Protein AF-A0A6M5FAL2-F1 (afdb_monomer_lite)

pLDDT: mean 92.05, std 5.27, range [64.88, 97.19]

Foldseek 3Di:
DDPVVVPDDDDPPDDDDPDPDQDVVVVHFAADDPVQDDPVVVVVVVVVCVVVVQPDWDWDWDADSNRPPIDTDDIGSDDDQVRQQDTPHDDHDPVVVVSVVSVVVVVVVVVD

Radius of gyration: 18.87 Å; chains: 1; bounding box: 49×35×53 Å

Structure (mmCIF, N/CA/C/O backbone):
data_AF-A0A6M5FAL2-F1
#
_entry.id   AF-A0A6M5FAL2-F1
#
loop_
_atom_site.group_PDB
_atom_site.id
_atom_site.type_symbol
_atom_site.label_atom_id
_atom_site.label_alt_id
_atom_site.label_comp_id
_atom_site.label_asym_id
_atom_site.label_entity_id
_atom_site.label_seq_id
_atom_site.pdbx_PDB_ins_code
_atom_site.Cartn_x
_atom_site.Cartn_y
_atom_site.Cartn_z
_atom_site.occupancy
_atom_site.B_iso_or_equiv
_atom_site.auth_seq_id
_atom_site.auth_comp_id
_atom_site.auth_asym_id
_atom_site.auth_atom_id
_atom_site.pdbx_PDB_model_num
ATOM 1 N N . MET A 1 1 ? -23.929 10.398 11.999 1.00 64.88 1 MET A N 1
ATOM 2 C CA . MET A 1 1 ? -23.669 11.023 13.308 1.00 64.88 1 MET A CA 1
ATOM 3 C C . MET A 1 1 ? -24.660 12.152 13.493 1.00 64.88 1 MET A C 1
ATOM 5 O O . MET A 1 1 ? -24.885 12.906 12.551 1.00 64.88 1 MET A O 1
ATOM 9 N N . SER A 1 2 ? -25.294 12.219 14.653 1.00 76.69 2 SER A N 1
ATOM 10 C CA . SER A 1 2 ? -26.122 13.350 15.063 1.00 76.69 2 SER A CA 1
ATOM 11 C C . SER A 1 2 ? -25.255 14.565 15.415 1.00 76.69 2 SER A C 1
ATOM 13 O O . SER A 1 2 ? -24.062 14.436 15.689 1.00 76.69 2 SER A O 1
ATOM 15 N N . ASP A 1 3 ? -25.858 15.753 15.447 1.00 76.81 3 ASP A N 1
ATOM 16 C CA . ASP A 1 3 ? -25.157 16.993 15.813 1.00 76.81 3 ASP A CA 1
ATOM 17 C C . ASP A 1 3 ? -24.657 16.970 17.275 1.00 76.81 3 ASP A C 1
ATOM 19 O O . ASP A 1 3 ? -23.643 17.573 17.615 1.00 76.81 3 ASP A O 1
ATOM 23 N N . VAL A 1 4 ? -25.330 16.201 18.141 1.00 75.81 4 VAL A N 1
ATOM 24 C CA . VAL A 1 4 ? -24.911 15.955 19.531 1.00 75.81 4 VAL A CA 1
ATOM 25 C C . VAL A 1 4 ? -23.637 15.106 19.580 1.00 75.81 4 VAL A C 1
ATOM 27 O O . VAL A 1 4 ? -22.737 15.399 20.363 1.00 75.81 4 VAL A O 1
ATOM 30 N N . GLU A 1 5 ? -23.520 14.092 18.719 1.00 81.50 5 GLU A N 1
ATOM 31 C CA . GLU A 1 5 ? -22.320 13.245 18.633 1.00 81.50 5 GLU A CA 1
ATOM 32 C C . GLU A 1 5 ? -21.111 14.008 18.076 1.00 81.50 5 GLU A C 1
ATOM 34 O O . GLU A 1 5 ? -19.996 13.785 18.535 1.00 81.50 5 GLU A O 1
ATOM 39 N N . LEU A 1 6 ? -21.316 14.933 17.131 1.00 84.38 6 LEU A N 1
ATOM 40 C CA . LEU A 1 6 ? -20.237 15.756 16.562 1.00 84.38 6 LEU A CA 1
ATOM 41 C C . LEU A 1 6 ? -19.668 16.779 17.554 1.00 84.38 6 LEU A C 1
ATOM 43 O O . LEU A 1 6 ? -18.508 17.168 17.438 1.00 84.38 6 LEU A O 1
ATOM 47 N N . ARG A 1 7 ? -20.480 17.223 18.518 1.00 89.38 7 ARG A N 1
ATOM 48 C CA . ARG A 1 7 ? -20.076 18.180 19.564 1.00 89.38 7 ARG A CA 1
ATOM 49 C C . ARG A 1 7 ? -19.588 17.501 20.842 1.00 89.38 7 ARG A C 1
ATOM 51 O O . ARG A 1 7 ? -19.161 18.186 21.769 1.00 89.38 7 ARG A O 1
ATOM 58 N N . CYS A 1 8 ? -19.676 16.175 20.910 1.00 90.06 8 CYS A N 1
ATOM 59 C CA . CYS A 1 8 ? -19.165 15.404 22.028 1.00 90.06 8 CYS A CA 1
ATOM 60 C C . CYS A 1 8 ? -17.637 15.516 22.079 1.00 90.06 8 CYS A C 1
ATOM 62 O O . CYS A 1 8 ? -16.963 15.344 21.065 1.00 90.06 8 CYS A O 1
ATOM 64 N N . ILE A 1 9 ? -17.094 15.781 23.267 1.00 92.31 9 ILE A N 1
ATOM 65 C CA . ILE A 1 9 ? -15.654 15.718 23.517 1.00 92.31 9 ILE A CA 1
ATOM 66 C C . ILE A 1 9 ? -15.342 14.281 23.951 1.00 92.31 9 ILE A C 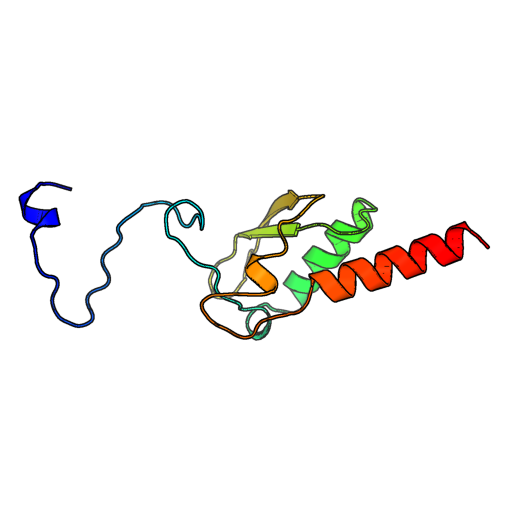1
ATOM 68 O O . ILE A 1 9 ? -15.802 13.873 25.022 1.00 92.31 9 ILE A O 1
ATOM 72 N N . PRO A 1 10 ? -14.592 13.495 23.157 1.00 91.75 10 PRO A N 1
ATOM 73 C CA . PRO A 1 10 ? -14.229 12.138 23.542 1.00 91.75 10 PRO A CA 1
ATOM 74 C C . PRO A 1 10 ? -13.350 12.150 24.794 1.00 91.75 10 PRO A C 1
ATOM 76 O O . PRO A 1 10 ? -12.537 13.056 24.985 1.00 91.75 10 PRO A O 1
ATOM 79 N N . SER A 1 11 ? -13.483 11.128 25.638 1.00 95.31 11 SER A N 1
ATOM 80 C CA . SER A 1 11 ? -12.549 10.929 26.748 1.00 95.31 11 SER A CA 1
ATOM 81 C C . SER A 1 11 ? -11.132 10.708 26.222 1.00 95.31 11 SER A C 1
ATOM 83 O O . SER A 1 11 ? -10.950 10.201 25.111 1.00 95.31 11 SER A O 1
ATOM 85 N N . ASP A 1 12 ? -10.132 11.050 27.031 1.00 95.56 12 ASP A N 1
ATOM 86 C CA . ASP A 1 12 ? -8.732 10.869 26.651 1.00 95.56 12 ASP A CA 1
ATOM 87 C C . ASP A 1 12 ? -8.439 9.419 26.218 1.00 95.56 12 ASP A C 1
ATOM 89 O O . ASP A 1 12 ? -8.977 8.459 26.776 1.00 95.56 12 ASP A O 1
ATOM 93 N N . GLY A 1 13 ? -7.644 9.268 25.159 1.00 93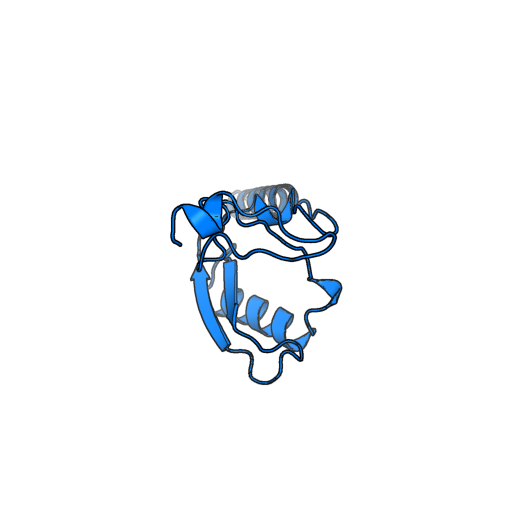.44 13 GLY A N 1
ATOM 94 C CA . GLY A 1 13 ? -7.337 7.977 24.532 1.00 93.44 13 GLY A CA 1
ATOM 95 C C . GLY A 1 13 ? -8.455 7.343 23.686 1.00 93.44 13 GLY A C 1
ATOM 96 O O . GLY A 1 13 ? -8.222 6.304 23.060 1.00 93.44 13 GLY A O 1
ATOM 97 N N . THR A 1 14 ? -9.650 7.939 23.608 1.00 93.44 14 THR A N 1
ATOM 98 C CA . THR A 1 14 ? -10.754 7.388 22.802 1.00 93.44 14 THR A CA 1
ATOM 99 C C . THR A 1 14 ? -10.459 7.509 21.308 1.00 93.44 14 THR A C 1
ATOM 101 O O . THR A 1 14 ? -10.241 8.603 20.788 1.00 93.44 14 THR A O 1
ATOM 104 N N . ARG A 1 15 ? -10.521 6.389 20.578 1.00 90.12 15 ARG A N 1
ATOM 105 C CA . ARG A 1 15 ? -10.488 6.398 19.108 1.00 90.12 15 ARG A CA 1
ATOM 106 C C . ARG A 1 15 ? -11.891 6.633 18.558 1.00 90.12 15 ARG A C 1
ATOM 108 O O . ARG A 1 15 ? -1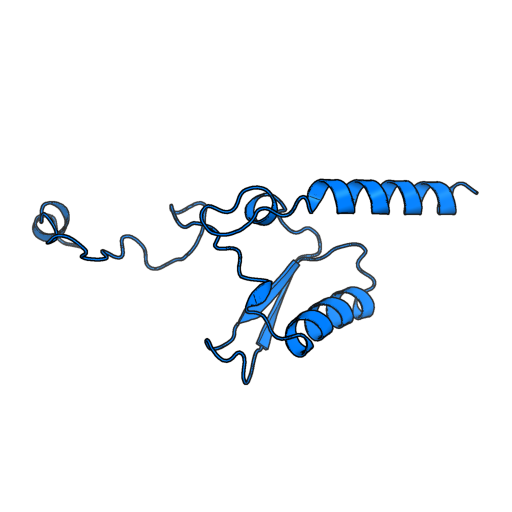2.783 5.822 18.787 1.00 90.12 15 ARG A O 1
ATOM 115 N N . VAL A 1 16 ? -12.063 7.708 17.794 1.00 89.50 16 VAL A N 1
ATOM 116 C CA . VAL A 1 16 ? -13.316 8.022 17.094 1.00 89.50 16 VAL A CA 1
ATOM 117 C C . VAL A 1 16 ? -13.134 7.753 15.608 1.00 89.50 16 VAL A C 1
ATOM 119 O O . VAL A 1 16 ? -12.277 8.352 14.959 1.00 89.50 16 VAL A O 1
ATOM 122 N N . GLN A 1 17 ? -13.936 6.845 15.057 1.00 88.19 17 GLN A N 1
ATOM 123 C CA . GLN A 1 17 ? -13.938 6.588 13.624 1.00 88.19 17 GLN A CA 1
ATOM 124 C C . GLN A 1 17 ? -14.752 7.668 12.903 1.00 88.19 17 GLN A C 1
ATOM 126 O O . GLN A 1 17 ? -15.971 7.726 13.031 1.00 88.19 17 GLN A O 1
ATOM 131 N N . VAL A 1 18 ? -14.065 8.521 12.141 1.00 86.94 18 VAL A N 1
ATOM 132 C CA . VAL A 1 18 ? -14.679 9.647 11.410 1.00 86.94 18 VAL A CA 1
ATOM 133 C C . VAL A 1 18 ? -15.241 9.209 10.051 1.00 86.94 18 VAL A C 1
ATOM 135 O O . VAL A 1 18 ? -16.206 9.780 9.553 1.00 86.94 18 VAL A O 1
ATOM 138 N N . THR A 1 19 ? -14.658 8.170 9.451 1.00 87.00 19 THR A N 1
ATOM 139 C CA . THR A 1 19 ? -15.050 7.627 8.146 1.00 87.00 19 THR A CA 1
ATOM 140 C C . THR A 1 19 ? -15.021 6.099 8.156 1.00 87.00 19 THR A C 1
ATOM 142 O O . THR A 1 19 ? -14.208 5.483 8.847 1.00 87.00 19 THR A O 1
ATOM 145 N N . GLY A 1 20 ? -15.910 5.477 7.376 1.00 87.94 20 GLY A N 1
ATOM 146 C CA . GLY A 1 20 ? -15.940 4.026 7.164 1.00 87.94 20 GLY A CA 1
ATOM 147 C C . GLY A 1 20 ? -14.911 3.520 6.147 1.00 87.94 20 GLY A C 1
ATOM 148 O O . GLY A 1 20 ? -14.763 2.311 5.999 1.00 87.94 20 GLY A O 1
ATOM 149 N N . VAL A 1 21 ? -14.207 4.418 5.448 1.00 89.12 21 VAL A N 1
ATOM 150 C CA . VAL A 1 21 ? -13.200 4.065 4.434 1.00 89.12 21 VAL A CA 1
ATOM 151 C C . VAL A 1 21 ? -11.802 4.490 4.867 1.00 89.12 21 VAL A C 1
ATOM 153 O O . VAL A 1 21 ? -11.608 5.584 5.391 1.00 89.12 21 VAL A O 1
ATOM 156 N N . ALA A 1 22 ? -10.809 3.644 4.601 1.00 89.56 22 ALA A N 1
ATOM 157 C CA . ALA A 1 22 ? -9.409 3.877 4.961 1.00 89.56 22 ALA A CA 1
ATOM 158 C C . ALA A 1 22 ? -8.602 4.545 3.828 1.00 89.56 22 ALA A C 1
ATOM 160 O O . ALA A 1 22 ? -7.435 4.232 3.612 1.00 89.56 22 ALA A O 1
ATOM 161 N N . ASN A 1 23 ? -9.222 5.462 3.082 1.00 89.44 23 ASN A N 1
ATOM 162 C CA . ASN A 1 23 ? -8.575 6.138 1.957 1.00 89.44 23 ASN A CA 1
ATOM 163 C C . ASN A 1 23 ? -7.775 7.354 2.432 1.00 89.44 23 ASN A C 1
ATOM 165 O O . ASN A 1 23 ? -8.296 8.183 3.181 1.00 89.44 23 ASN A O 1
ATOM 169 N N . ILE A 1 24 ? -6.553 7.526 1.918 1.00 88.50 24 ILE A N 1
ATOM 170 C CA . ILE A 1 24 ? -5.706 8.696 2.222 1.00 88.50 24 ILE A CA 1
ATOM 171 C C . ILE A 1 24 ? -6.406 10.007 1.831 1.00 88.50 2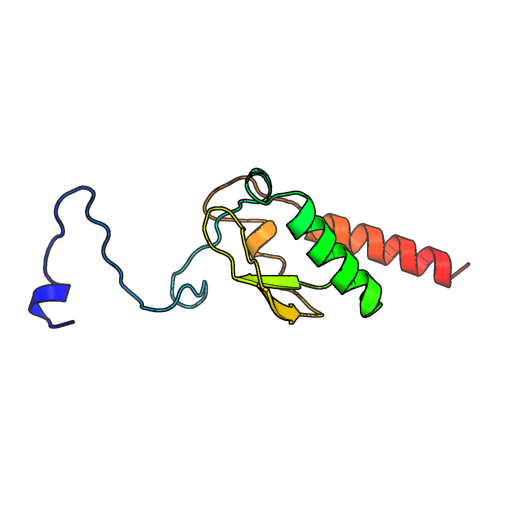4 ILE A C 1
ATOM 173 O O . ILE A 1 24 ? -6.431 10.960 2.603 1.00 88.50 24 ILE A O 1
ATOM 177 N N . SER A 1 25 ? -7.068 10.040 0.671 1.00 88.56 25 SER A N 1
ATOM 178 C CA . SER A 1 25 ? -7.824 11.211 0.198 1.00 88.56 25 SER A CA 1
ATOM 179 C C . SER A 1 25 ? -9.018 11.586 1.084 1.00 88.56 25 SER A C 1
ATOM 181 O O . SER A 1 25 ? -9.516 12.705 0.996 1.00 88.56 25 SER A O 1
ATOM 183 N N . SER A 1 26 ? -9.479 10.671 1.940 1.00 91.19 26 SER A N 1
ATOM 184 C CA . SER A 1 26 ? -10.569 10.889 2.898 1.00 91.19 26 SER A CA 1
ATOM 185 C C . SER A 1 26 ? -10.064 11.126 4.326 1.00 91.19 26 SER A C 1
ATOM 187 O O . SER A 1 26 ? -10.843 11.015 5.271 1.00 91.19 26 SER A O 1
ATOM 189 N N . GLY A 1 27 ? -8.772 11.429 4.496 1.00 89.81 27 GLY A N 1
ATOM 190 C CA . GLY A 1 27 ? -8.147 11.672 5.800 1.00 89.81 27 GLY A CA 1
ATOM 191 C C . GLY A 1 27 ? -7.573 10.424 6.478 1.00 89.81 27 GLY A C 1
ATOM 192 O O . GLY A 1 27 ? -7.161 10.496 7.633 1.00 89.81 27 GLY A O 1
ATOM 193 N N . GLY A 1 28 ? -7.539 9.281 5.785 1.00 91.12 28 GLY A N 1
ATOM 194 C CA . GLY A 1 28 ? -6.761 8.119 6.210 1.00 91.12 28 GLY A CA 1
ATOM 195 C C . GLY A 1 28 ? -5.253 8.352 6.068 1.00 91.12 28 GLY A C 1
ATOM 196 O O . GLY A 1 28 ? -4.806 9.361 5.524 1.00 91.12 28 GLY A O 1
ATOM 197 N N . TYR A 1 29 ? -4.449 7.396 6.527 1.00 90.69 29 TYR A N 1
ATOM 198 C CA . TYR A 1 29 ? -2.993 7.474 6.434 1.00 90.69 29 TYR A CA 1
ATOM 199 C C . TYR A 1 29 ? -2.364 6.110 6.163 1.00 90.69 29 TYR A C 1
ATOM 201 O O . TYR A 1 29 ? -2.939 5.069 6.479 1.00 90.69 29 TYR A O 1
ATOM 209 N N . ALA A 1 30 ? -1.166 6.129 5.581 1.00 92.69 30 ALA A N 1
ATOM 210 C CA . ALA A 1 30 ? -0.375 4.932 5.346 1.00 92.69 30 ALA A CA 1
ATOM 211 C C . ALA A 1 30 ? 0.414 4.541 6.601 1.00 92.69 30 ALA A C 1
ATOM 213 O O . ALA A 1 30 ? 1.023 5.389 7.259 1.00 92.69 30 ALA A O 1
ATOM 214 N N . LEU A 1 31 ? 0.420 3.242 6.894 1.00 93.38 31 LEU A N 1
ATOM 215 C CA .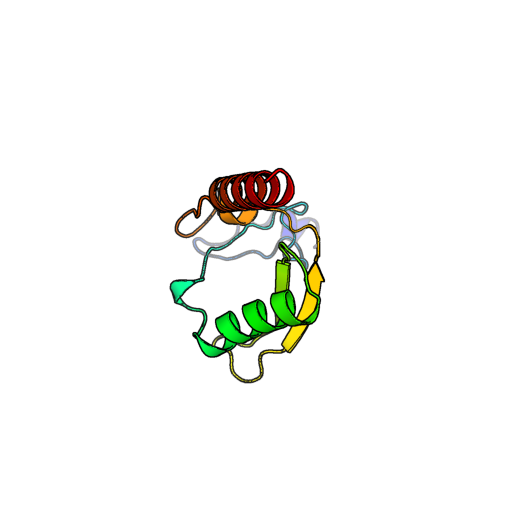 LEU A 1 31 ? 1.270 2.629 7.904 1.00 93.38 31 LEU A CA 1
ATOM 216 C C . LEU A 1 31 ? 2.196 1.633 7.211 1.00 93.38 31 LEU A C 1
ATOM 218 O O . LEU A 1 31 ? 1.740 0.685 6.570 1.00 93.38 31 LEU A O 1
ATOM 222 N N . GLU A 1 32 ? 3.497 1.844 7.353 1.00 93.94 32 GLU A N 1
ATOM 223 C CA . GLU A 1 32 ? 4.500 0.923 6.840 1.00 93.94 32 GLU A CA 1
ATOM 224 C C . GLU A 1 32 ? 4.588 -0.311 7.757 1.00 93.94 32 GLU A C 1
ATOM 226 O O . GLU A 1 32 ? 4.607 -0.209 8.987 1.00 93.94 32 GLU A O 1
ATOM 231 N N . CYS A 1 33 ? 4.538 -1.502 7.155 1.00 93.25 33 CYS A N 1
ATOM 232 C CA . CYS A 1 33 ? 4.466 -2.773 7.880 1.00 93.25 33 CYS A CA 1
ATOM 233 C C . CYS A 1 33 ? 5.246 -3.915 7.215 1.00 93.25 33 CYS A C 1
ATOM 235 O O . CYS A 1 33 ? 4.999 -5.084 7.521 1.00 93.25 33 CYS A O 1
ATOM 237 N N . LEU A 1 34 ? 6.196 -3.625 6.325 1.00 92.12 34 LEU A N 1
ATOM 238 C CA . LEU A 1 34 ? 6.933 -4.622 5.547 1.00 92.12 34 LEU A CA 1
ATOM 239 C C . LEU A 1 34 ? 7.644 -5.644 6.442 1.00 92.12 34 LEU A C 1
ATOM 241 O O . LEU A 1 34 ? 7.743 -6.816 6.082 1.00 92.12 34 LEU A O 1
ATOM 245 N N . ASN A 1 35 ? 8.115 -5.232 7.619 1.00 93.00 35 ASN A N 1
ATOM 246 C CA . ASN A 1 35 ? 8.730 -6.121 8.609 1.00 93.00 35 ASN A CA 1
ATOM 247 C C . ASN A 1 35 ? 7.748 -7.127 9.241 1.00 93.00 35 ASN A C 1
ATOM 249 O O . ASN A 1 35 ? 8.186 -8.182 9.693 1.00 93.00 35 ASN A O 1
ATOM 253 N N . LYS A 1 36 ? 6.444 -6.834 9.247 1.00 93.50 36 LYS A N 1
ATOM 254 C CA . LYS A 1 36 ? 5.389 -7.725 9.756 1.00 93.50 36 LYS A CA 1
ATOM 255 C C . LYS A 1 36 ? 4.886 -8.703 8.698 1.00 93.50 36 LYS A C 1
ATOM 257 O O . LYS A 1 36 ? 4.355 -9.749 9.053 1.00 93.50 36 LYS A O 1
ATOM 262 N N . VAL A 1 37 ? 5.045 -8.373 7.416 1.00 95.44 37 VAL A N 1
ATOM 263 C CA . VAL A 1 37 ? 4.576 -9.212 6.308 1.00 95.44 37 VAL A CA 1
ATOM 264 C C . VAL A 1 37 ? 5.483 -10.450 6.157 1.00 95.44 37 VAL A C 1
ATOM 266 O O . VAL A 1 37 ? 6.692 -10.284 5.933 1.00 95.44 37 VAL A O 1
ATOM 269 N N . PRO A 1 38 ? 4.940 -11.684 6.221 1.00 96.81 38 PRO A N 1
ATOM 270 C CA . PRO A 1 38 ? 5.707 -12.911 6.013 1.00 96.81 38 PRO A CA 1
ATOM 271 C C . PRO A 1 38 ? 6.325 -12.999 4.615 1.00 96.81 38 PRO A C 1
ATOM 273 O O . PRO A 1 38 ? 5.821 -12.426 3.642 1.00 96.81 38 PRO A O 1
ATOM 276 N N . ASN A 1 39 ? 7.421 -13.748 4.495 1.00 96.94 39 ASN A N 1
ATOM 277 C CA . ASN A 1 39 ? 8.155 -13.870 3.235 1.00 96.94 39 ASN A CA 1
ATOM 278 C C . ASN A 1 39 ? 7.318 -14.524 2.133 1.00 96.94 39 ASN A C 1
ATOM 280 O O . ASN A 1 39 ? 7.448 -14.151 0.970 1.00 96.94 39 ASN A O 1
ATOM 284 N N . GLU A 1 40 ? 6.420 -15.435 2.487 1.00 96.00 40 GLU A N 1
ATOM 285 C CA . GLU A 1 40 ? 5.535 -16.133 1.556 1.00 96.00 40 GLU A CA 1
ATOM 286 C C . GLU A 1 40 ? 4.590 -15.153 0.843 1.00 96.00 40 GLU A C 1
ATOM 288 O O . GLU A 1 40 ? 4.371 -15.260 -0.366 1.00 96.00 40 GLU A O 1
ATOM 293 N N . VAL A 1 41 ? 4.079 -14.153 1.572 1.00 96.75 41 VAL A N 1
ATOM 294 C CA . VAL A 1 41 ? 3.202 -13.103 1.028 1.00 96.75 41 VAL A CA 1
ATOM 295 C C . VAL A 1 41 ? 3.998 -12.149 0.134 1.00 96.75 41 VAL A C 1
ATOM 297 O O . VAL A 1 41 ? 3.555 -11.818 -0.965 1.00 96.75 41 VAL A O 1
ATOM 300 N N . LYS A 1 42 ? 5.217 -11.771 0.543 1.00 96.44 42 LYS A N 1
ATOM 301 C CA . LYS A 1 42 ? 6.128 -10.963 -0.292 1.00 96.44 42 LYS A CA 1
ATOM 302 C C . LYS A 1 42 ? 6.472 -11.677 -1.602 1.00 96.44 42 LYS A C 1
ATOM 304 O O . LYS A 1 42 ? 6.402 -11.080 -2.671 1.00 96.44 42 LYS A O 1
ATOM 309 N N . GLN A 1 43 ? 6.795 -12.967 -1.532 1.00 96.56 43 GLN A N 1
ATOM 310 C CA . GLN A 1 43 ? 7.086 -13.793 -2.705 1.00 96.56 43 GLN A CA 1
ATOM 311 C C . GLN A 1 43 ? 5.861 -13.985 -3.600 1.00 96.56 43 GLN A C 1
ATOM 313 O O . GLN A 1 43 ? 6.001 -14.065 -4.817 1.00 96.56 43 GLN A O 1
ATOM 318 N N . MET A 1 44 ? 4.653 -14.056 -3.032 1.00 95.50 44 MET A N 1
ATOM 319 C CA . MET A 1 44 ? 3.425 -14.028 -3.827 1.00 95.50 44 MET A CA 1
ATOM 320 C C . MET A 1 44 ? 3.332 -12.735 -4.646 1.00 95.50 44 MET A C 1
ATOM 322 O O . MET A 1 44 ? 3.105 -12.827 -5.848 1.00 95.50 44 MET A O 1
ATOM 326 N N . ALA A 1 45 ? 3.570 -11.568 -4.039 1.00 96.06 45 ALA A N 1
ATOM 327 C CA . ALA A 1 45 ? 3.552 -10.294 -4.760 1.00 96.06 45 ALA A CA 1
ATOM 328 C C . ALA A 1 45 ? 4.593 -10.251 -5.894 1.00 96.06 45 ALA A C 1
ATOM 330 O O . ALA A 1 45 ? 4.245 -9.901 -7.018 1.00 96.06 45 ALA A O 1
ATOM 331 N N . VAL A 1 46 ? 5.828 -10.702 -5.639 1.00 96.00 46 VAL A N 1
ATOM 332 C CA . VAL A 1 46 ? 6.881 -10.794 -6.673 1.00 96.00 46 VAL A CA 1
ATOM 333 C C . VAL A 1 46 ? 6.460 -11.708 -7.828 1.00 96.00 46 VAL A C 1
ATOM 335 O O . VAL A 1 46 ? 6.540 -11.304 -8.985 1.00 96.00 46 VAL A O 1
ATOM 338 N N . ARG A 1 47 ? 5.944 -12.908 -7.528 1.00 96.56 47 ARG A N 1
ATOM 339 C CA . ARG A 1 47 ? 5.487 -13.857 -8.559 1.00 96.56 47 ARG A CA 1
ATOM 340 C C . ARG A 1 47 ? 4.351 -13.297 -9.405 1.00 96.56 47 ARG A C 1
ATOM 342 O O . ARG A 1 47 ? 4.292 -13.579 -10.594 1.00 96.56 47 ARG A O 1
ATOM 349 N N . VAL A 1 48 ? 3.452 -12.515 -8.807 1.00 96.31 48 VAL A N 1
ATOM 350 C CA . VAL A 1 48 ? 2.381 -11.834 -9.543 1.00 96.31 48 VAL A CA 1
ATOM 351 C C . VAL A 1 48 ? 2.970 -10.817 -10.522 1.00 96.31 48 VAL A C 1
ATOM 353 O O . VAL A 1 48 ? 2.617 -10.848 -11.699 1.00 96.31 48 VAL A O 1
ATOM 356 N N . THR A 1 49 ? 3.903 -9.969 -10.079 1.00 94.94 49 THR A N 1
ATOM 357 C CA . THR A 1 49 ? 4.594 -9.011 -10.961 1.00 94.94 49 THR A CA 1
ATOM 358 C C . THR A 1 49 ? 5.271 -9.713 -12.142 1.00 94.94 49 THR A C 1
ATOM 360 O O . THR A 1 49 ? 5.100 -9.298 -13.289 1.00 94.94 49 THR A O 1
ATOM 363 N N . GLU A 1 50 ? 5.988 -10.807 -11.872 1.00 95.69 50 GLU A N 1
ATOM 364 C CA . GLU A 1 50 ? 6.690 -11.603 -12.886 1.00 95.69 50 GLU A CA 1
ATOM 365 C C . GLU A 1 50 ? 5.729 -12.294 -13.858 1.00 95.69 50 GLU A C 1
ATOM 367 O O . GLU A 1 50 ? 5.941 -12.240 -15.069 1.00 95.69 50 GLU A O 1
ATOM 372 N N . TYR A 1 51 ? 4.655 -12.906 -13.350 1.00 96.69 51 TYR A N 1
ATOM 373 C CA . TYR A 1 51 ? 3.674 -13.634 -14.157 1.00 96.69 51 TYR A CA 1
ATOM 374 C C . TYR A 1 51 ? 3.015 -12.743 -15.216 1.00 96.69 51 TYR A C 1
ATOM 376 O O . TYR A 1 51 ? 2.832 -13.168 -16.355 1.00 96.69 51 TYR A O 1
ATOM 384 N N . PHE A 1 52 ? 2.692 -11.497 -14.860 1.00 95.62 52 PHE A N 1
ATOM 385 C CA . PHE A 1 52 ? 2.117 -10.525 -15.794 1.00 95.62 52 PHE A CA 1
ATOM 386 C C . PHE A 1 52 ? 3.167 -9.763 -16.615 1.00 95.62 52 PHE A C 1
ATOM 388 O O . PHE A 1 52 ? 2.801 -8.918 -17.430 1.00 95.62 52 PHE A O 1
ATOM 395 N N . GLY A 1 53 ? 4.462 -10.038 -16.420 1.00 94.62 53 GLY A N 1
ATOM 396 C CA . GLY A 1 53 ? 5.543 -9.356 -17.133 1.00 94.62 53 GLY A CA 1
ATOM 397 C C . GLY A 1 53 ? 5.590 -7.848 -16.873 1.00 94.62 53 GLY A C 1
ATOM 398 O O . GLY A 1 53 ? 6.032 -7.088 -17.736 1.00 94.62 53 GLY A O 1
ATOM 399 N N . LEU A 1 54 ? 5.106 -7.395 -15.713 1.00 93.75 54 LEU A N 1
ATOM 400 C CA . LEU A 1 54 ? 5.064 -5.977 -15.370 1.00 93.75 54 LEU A CA 1
ATOM 401 C C . LEU A 1 54 ? 6.424 -5.528 -14.836 1.00 93.75 54 LEU A C 1
ATOM 403 O O . LEU A 1 54 ? 7.039 -6.193 -14.008 1.00 93.75 54 LEU A O 1
ATOM 407 N N . PHE A 1 55 ? 6.893 -4.364 -15.285 1.00 91.12 55 PHE A N 1
ATOM 408 C CA . PHE A 1 55 ? 8.152 -3.796 -14.799 1.00 91.12 55 PHE A CA 1
ATOM 409 C C . PHE A 1 55 ? 8.057 -3.344 -13.331 1.00 91.12 55 PHE A C 1
ATOM 411 O O . PHE A 1 55 ? 8.988 -3.533 -12.547 1.00 91.12 55 PHE A O 1
ATOM 418 N N . ILE A 1 56 ? 6.913 -2.766 -12.965 1.00 91.19 56 ILE A N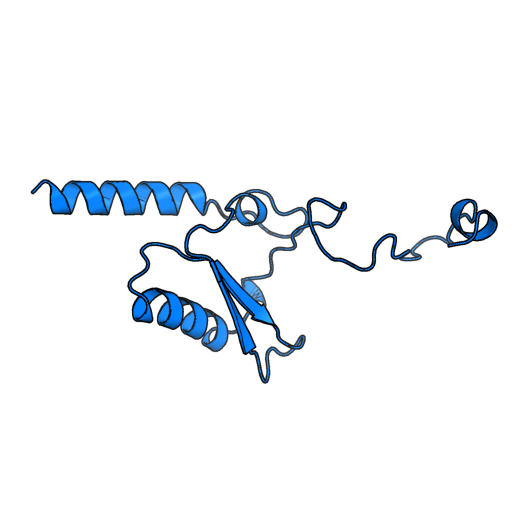 1
ATOM 419 C CA . ILE A 1 56 ? 6.503 -2.442 -11.600 1.00 91.19 56 ILE A CA 1
ATOM 420 C C . ILE A 1 56 ? 4.997 -2.685 -11.490 1.00 91.19 56 ILE A C 1
ATOM 422 O O . ILE A 1 56 ? 4.262 -2.459 -12.450 1.00 91.19 56 ILE A O 1
ATOM 426 N N . CYS A 1 57 ? 4.526 -3.118 -10.325 1.00 95.12 57 CYS A N 1
ATOM 427 C CA . CYS A 1 57 ? 3.109 -3.062 -9.992 1.00 95.12 57 CYS A CA 1
ATOM 428 C C . CYS A 1 57 ? 2.907 -2.960 -8.479 1.00 95.12 57 CYS A C 1
ATOM 430 O O . CYS A 1 57 ? 3.739 -3.426 -7.699 1.00 95.12 57 CYS A O 1
ATOM 432 N N . GLY A 1 58 ? 1.790 -2.366 -8.071 1.00 95.19 58 GLY A N 1
ATOM 433 C CA . GLY A 1 58 ? 1.228 -2.545 -6.738 1.00 95.19 58 GLY A CA 1
ATOM 434 C C . GLY A 1 58 ? 0.415 -3.833 -6.717 1.00 95.19 58 GLY A C 1
ATOM 435 O O . GLY A 1 58 ? -0.305 -4.120 -7.673 1.00 95.19 58 GLY A O 1
ATOM 436 N N . VAL A 1 59 ? 0.566 -4.626 -5.662 1.00 96.56 59 VAL A N 1
ATOM 437 C CA . VAL A 1 59 ? -0.188 -5.866 -5.468 1.00 96.56 59 VAL A CA 1
ATOM 438 C C . VAL A 1 59 ? -0.974 -5.714 -4.179 1.00 96.56 59 VAL A C 1
ATOM 440 O O . VAL A 1 59 ? -0.389 -5.738 -3.094 1.00 96.56 59 VAL A O 1
ATOM 443 N N . ASP A 1 60 ? -2.287 -5.556 -4.305 1.00 95.75 60 ASP A N 1
ATOM 444 C CA . ASP A 1 60 ? -3.153 -5.303 -3.162 1.00 95.75 60 ASP A CA 1
ATOM 445 C C . ASP A 1 60 ? -3.668 -6.624 -2.602 1.00 95.75 60 ASP A C 1
ATOM 447 O O . ASP A 1 60 ? -4.261 -7.452 -3.302 1.00 95.75 60 ASP A O 1
ATOM 451 N N . ILE A 1 61 ? -3.385 -6.843 -1.320 1.00 96.31 61 ILE A N 1
ATOM 452 C CA . ILE A 1 61 ? -3.604 -8.112 -0.633 1.00 96.31 61 ILE A CA 1
ATOM 453 C C . ILE A 1 61 ? -4.468 -7.854 0.593 1.00 96.31 61 ILE A C 1
ATOM 455 O O . ILE A 1 61 ? -4.132 -7.029 1.441 1.00 96.31 61 ILE A O 1
ATOM 459 N N . MET A 1 62 ? -5.556 -8.609 0.715 1.00 96.25 62 MET A N 1
ATOM 460 C CA . MET A 1 62 ? -6.367 -8.651 1.926 1.00 96.25 62 MET A CA 1
ATOM 461 C C . MET A 1 62 ? -5.963 -9.865 2.752 1.00 96.25 62 MET A C 1
ATOM 463 O O . MET A 1 62 ? -5.937 -10.989 2.245 1.00 96.25 62 MET A O 1
ATOM 467 N N . ALA A 1 63 ? -5.653 -9.653 4.026 1.00 95.94 63 ALA A N 1
ATOM 468 C CA . ALA A 1 63 ? -5.263 -10.726 4.924 1.00 95.94 63 ALA A CA 1
ATOM 469 C C . ALA A 1 63 ? -5.690 -10.424 6.370 1.00 95.94 63 ALA A C 1
ATOM 471 O O . ALA A 1 63 ? -5.778 -9.252 6.738 1.00 95.94 63 ALA A O 1
ATOM 472 N N . PRO A 1 64 ? -5.929 -11.457 7.199 1.00 95.94 64 PRO A N 1
ATOM 473 C CA . PRO A 1 64 ? -5.988 -11.294 8.650 1.00 95.94 64 PRO A CA 1
ATOM 474 C C . PRO A 1 64 ? -4.623 -10.880 9.225 1.00 95.94 64 PRO A C 1
ATOM 476 O O . PRO A 1 64 ? -3.599 -11.029 8.559 1.00 95.94 64 PRO A O 1
ATOM 479 N N . ASP A 1 65 ? -4.582 -10.466 10.495 1.00 92.75 65 ASP A N 1
ATOM 480 C CA . ASP A 1 65 ? -3.350 -10.016 11.176 1.00 92.75 65 ASP A CA 1
ATOM 481 C C . ASP A 1 65 ? -2.226 -11.068 11.204 1.00 92.75 65 ASP A C 1
ATOM 483 O O . ASP A 1 65 ? -1.045 -10.730 11.250 1.00 92.75 65 ASP A O 1
ATOM 487 N N . ASN A 1 66 ? -2.578 -12.357 11.162 1.00 94.31 66 ASN A N 1
ATOM 488 C CA . ASN A 1 66 ? -1.621 -13.467 11.098 1.00 94.31 66 ASN A CA 1
ATOM 489 C C . ASN A 1 66 ? -1.231 -13.860 9.659 1.00 94.31 66 ASN A C 1
ATOM 491 O O . ASN A 1 66 ? -0.515 -14.843 9.469 1.00 94.31 66 ASN A O 1
ATOM 495 N N . PHE A 1 67 ? -1.744 -13.142 8.658 1.00 95.81 67 PHE A N 1
ATOM 496 C CA . PHE A 1 67 ? -1.568 -13.368 7.223 1.00 95.81 67 PHE A CA 1
ATOM 497 C C . PHE A 1 67 ? -2.045 -14.731 6.688 1.00 95.81 67 PHE A C 1
ATOM 499 O O . PHE A 1 67 ? -1.892 -15.019 5.497 1.00 95.81 67 PHE A O 1
ATOM 506 N N . GLN A 1 68 ? -2.663 -15.575 7.519 1.00 94.81 68 GLN A N 1
ATOM 507 C CA . GLN A 1 68 ? -3.168 -16.869 7.076 1.00 94.81 68 GLN A CA 1
ATOM 508 C C . GLN A 1 68 ? -4.397 -16.680 6.191 1.00 94.81 68 GLN A C 1
ATOM 510 O O . GLN A 1 68 ? -5.361 -16.014 6.558 1.00 94.81 68 GLN A O 1
ATOM 515 N N . GLY A 1 69 ? -4.361 -17.285 5.005 1.00 94.25 69 GLY A N 1
ATOM 516 C CA . GLY A 1 69 ? -5.436 -17.145 4.029 1.00 94.25 69 GLY A CA 1
ATOM 517 C C . GLY A 1 69 ? -5.425 -15.820 3.265 1.00 94.25 69 GLY A C 1
ATOM 518 O O . GLY A 1 69 ? -6.453 -15.493 2.678 1.00 94.25 69 GLY A O 1
ATOM 519 N N . ALA A 1 70 ? -4.297 -15.096 3.240 1.00 96.31 70 ALA A N 1
ATOM 520 C CA . ALA A 1 70 ? -4.113 -13.897 2.421 1.00 96.31 70 ALA A CA 1
ATOM 521 C C . ALA A 1 70 ? -4.608 -14.096 0.975 1.00 96.31 70 ALA A C 1
ATOM 523 O O . ALA A 1 70 ? -4.347 -15.129 0.346 1.00 96.31 70 ALA A O 1
ATOM 524 N N . LYS A 1 71 ? -5.331 -13.103 0.451 1.00 96.25 71 LYS A N 1
ATOM 525 C CA . LYS A 1 71 ? -5.933 -13.110 -0.886 1.00 96.25 71 LYS A CA 1
ATOM 526 C C . LYS A 1 71 ? -5.462 -11.904 -1.684 1.00 96.25 71 LYS A C 1
ATOM 528 O O . LYS A 1 71 ? -5.516 -10.781 -1.194 1.00 96.25 71 LYS A O 1
ATOM 533 N N . LEU A 1 72 ? -5.045 -12.151 -2.921 1.00 96.25 72 LEU A N 1
ATOM 534 C CA . LEU A 1 72 ? -4.866 -11.108 -3.925 1.00 96.25 72 LEU A CA 1
ATOM 535 C C . LEU A 1 72 ? -6.229 -10.491 -4.262 1.00 96.25 72 LEU A C 1
ATOM 537 O O . LEU A 1 72 ? -7.176 -11.233 -4.525 1.00 96.25 72 LEU A O 1
ATOM 541 N N . ILE A 1 73 ? -6.305 -9.164 -4.269 1.00 97.19 73 ILE A N 1
ATOM 542 C CA . ILE A 1 73 ? -7.520 -8.407 -4.587 1.00 97.19 73 ILE A CA 1
ATOM 543 C C . ILE A 1 73 ? -7.370 -7.689 -5.925 1.00 97.19 73 ILE A C 1
ATOM 545 O O . ILE A 1 73 ? -8.245 -7.802 -6.780 1.00 97.19 73 ILE A O 1
ATOM 549 N N . GLU A 1 74 ? -6.255 -6.986 -6.117 1.00 96.75 74 GLU A N 1
ATOM 550 C CA . GLU A 1 74 ? -6.014 -6.153 -7.293 1.00 96.75 74 GLU A CA 1
ATOM 551 C C . GLU A 1 74 ? -4.523 -6.124 -7.656 1.00 96.75 74 GLU A C 1
ATOM 553 O O . GLU A 1 74 ? -3.642 -6.329 -6.814 1.00 96.75 74 GLU A O 1
ATOM 558 N N . ILE A 1 75 ? -4.247 -5.880 -8.939 1.00 97.19 75 ILE A N 1
ATOM 559 C CA . ILE A 1 75 ? -2.909 -5.618 -9.462 1.00 97.19 75 ILE A CA 1
ATOM 560 C C . ILE A 1 75 ? -2.936 -4.271 -10.174 1.00 97.19 75 ILE A C 1
ATOM 562 O O . ILE A 1 75 ? -3.592 -4.110 -11.203 1.00 97.19 75 ILE A O 1
ATOM 566 N N . ASN A 1 76 ? -2.160 -3.329 -9.656 1.00 95.56 76 ASN A N 1
ATOM 567 C CA . ASN A 1 76 ? -2.060 -1.971 -10.158 1.00 95.56 76 ASN A CA 1
ATOM 568 C C . ASN A 1 76 ? -0.751 -1.797 -10.940 1.00 95.56 76 ASN A C 1
ATOM 570 O O . ASN A 1 76 ? 0.315 -1.649 -10.347 1.00 95.56 76 ASN A O 1
ATOM 574 N N . ALA A 1 77 ? -0.805 -1.796 -12.277 1.00 93.81 77 ALA A N 1
ATOM 575 C CA . ALA A 1 77 ? 0.385 -1.673 -13.138 1.00 93.81 77 ALA A CA 1
ATOM 576 C C . ALA A 1 77 ? 1.098 -0.304 -13.044 1.00 93.81 77 ALA A C 1
ATOM 578 O O . ALA A 1 77 ? 2.228 -0.155 -13.502 1.00 93.81 77 ALA A O 1
ATOM 579 N N . SER A 1 78 ? 0.453 0.699 -12.440 1.00 91.94 78 SER A N 1
ATOM 580 C CA . SER A 1 78 ? 1.039 2.009 -12.146 1.00 91.94 78 SER A CA 1
ATOM 581 C C . SER A 1 78 ? 0.701 2.410 -10.704 1.00 91.94 78 SER A C 1
ATOM 583 O O . SER A 1 78 ? -0.263 3.139 -10.471 1.00 91.94 78 SER A O 1
ATOM 585 N N . PRO A 1 79 ? 1.426 1.874 -9.706 1.00 93.50 79 PRO A N 1
ATOM 586 C CA . PRO A 1 79 ? 1.121 2.145 -8.308 1.00 93.50 79 PRO A CA 1
ATOM 587 C C . PRO A 1 79 ? 1.522 3.566 -7.910 1.00 93.50 79 PRO A C 1
ATOM 589 O O . PRO A 1 79 ? 2.555 4.088 -8.337 1.00 93.50 79 PRO A O 1
ATOM 592 N N . GLY A 1 80 ? 0.743 4.171 -7.014 1.00 91.62 80 GLY A N 1
ATOM 593 C CA . GLY A 1 80 ? 1.158 5.391 -6.329 1.00 91.62 80 GLY A CA 1
ATOM 594 C C . GLY A 1 80 ? 2.345 5.108 -5.408 1.00 91.62 80 GLY A C 1
ATOM 595 O O . GLY A 1 80 ? 2.299 4.175 -4.615 1.00 91.62 80 GLY A O 1
ATOM 596 N N . LEU A 1 81 ? 3.407 5.915 -5.490 1.00 92.25 81 LEU A N 1
ATOM 597 C CA . LEU A 1 81 ? 4.635 5.671 -4.719 1.00 92.25 81 LEU A CA 1
ATOM 598 C C . LEU A 1 81 ? 4.738 6.489 -3.422 1.00 92.25 81 LEU A C 1
ATOM 600 O O . LEU A 1 81 ? 5.541 6.161 -2.549 1.00 92.25 81 LEU A O 1
ATOM 604 N N . MET A 1 82 ? 3.920 7.537 -3.289 1.00 91.06 82 MET A N 1
ATOM 605 C CA . MET A 1 82 ? 3.932 8.436 -2.130 1.00 91.06 82 MET A CA 1
ATOM 606 C C . MET A 1 82 ? 3.737 7.709 -0.788 1.00 91.06 82 MET A C 1
ATOM 608 O O . MET A 1 82 ? 4.511 7.986 0.126 1.00 91.06 82 MET A O 1
ATOM 612 N N . PRO A 1 83 ? 2.811 6.732 -0.656 1.00 91.19 83 PRO A N 1
ATOM 613 C CA . PRO A 1 83 ? 2.604 6.029 0.613 1.00 91.19 83 PRO A CA 1
ATOM 614 C C . PRO A 1 83 ? 3.840 5.289 1.142 1.00 91.19 83 PRO A C 1
ATOM 616 O O . PRO A 1 83 ? 3.924 5.039 2.339 1.00 91.19 83 PRO A O 1
ATOM 619 N N . TYR A 1 84 ? 4.785 4.924 0.268 1.00 90.88 84 TYR A N 1
ATOM 620 C CA . TYR A 1 84 ? 6.027 4.258 0.666 1.00 90.88 84 TYR A CA 1
ATOM 621 C C . TYR A 1 84 ? 7.137 5.254 1.014 1.00 90.88 84 TYR A C 1
ATOM 623 O O . TYR A 1 84 ? 7.952 4.976 1.890 1.00 90.88 84 TYR A O 1
ATOM 631 N N . TYR A 1 85 ? 7.183 6.394 0.316 1.00 92.38 85 TYR A N 1
ATOM 632 C CA . TYR A 1 85 ? 8.211 7.418 0.507 1.00 92.38 85 TYR A CA 1
ATOM 633 C C . TYR A 1 85 ? 8.002 8.228 1.790 1.00 92.38 85 TYR A C 1
ATOM 635 O O . TYR A 1 85 ? 8.982 8.585 2.436 1.00 92.38 85 TYR A O 1
ATOM 643 N N . ASP A 1 86 ? 6.745 8.492 2.156 1.00 91.81 86 ASP A N 1
ATOM 644 C CA . ASP A 1 86 ? 6.384 9.311 3.319 1.00 91.81 86 ASP A CA 1
ATOM 645 C C . ASP A 1 86 ? 5.156 8.735 4.059 1.00 91.81 86 ASP A C 1
ATOM 647 O O . ASP A 1 86 ? 4.050 9.280 3.986 1.00 91.81 86 ASP A O 1
ATOM 651 N N . PRO A 1 87 ? 5.294 7.568 4.718 1.00 93.56 87 PRO A N 1
ATOM 652 C CA . PRO A 1 87 ? 4.229 7.015 5.543 1.00 93.56 87 PRO A CA 1
ATOM 653 C C . PRO A 1 87 ? 4.074 7.827 6.836 1.00 93.56 87 PRO A C 1
ATOM 655 O O . PRO A 1 87 ? 5.060 8.242 7.441 1.00 93.56 87 PRO A O 1
ATOM 658 N N . LEU A 1 88 ? 2.840 7.974 7.335 1.00 93.44 88 LEU A N 1
ATOM 659 C CA . LEU A 1 88 ? 2.609 8.667 8.612 1.00 93.44 88 LEU A CA 1
ATOM 660 C C . LEU A 1 88 ? 3.211 7.891 9.794 1.00 93.44 88 LEU A C 1
ATOM 662 O O . LEU A 1 88 ? 3.620 8.479 10.793 1.00 93.44 88 LEU A O 1
ATOM 666 N N . VAL A 1 89 ? 3.232 6.559 9.698 1.00 93.62 89 VAL A N 1
ATOM 667 C CA . VAL A 1 89 ? 3.756 5.666 10.735 1.00 93.62 89 VAL A CA 1
ATOM 668 C C . VAL A 1 89 ? 4.656 4.611 10.103 1.00 93.62 89 VAL A C 1
ATOM 670 O O . VAL A 1 89 ? 4.252 3.943 9.154 1.00 93.62 89 VAL A O 1
ATOM 673 N N . GLY A 1 90 ? 5.836 4.405 10.689 1.00 92.25 90 GLY A N 1
ATOM 674 C CA . GLY A 1 90 ? 6.820 3.415 10.246 1.00 92.25 90 GLY A CA 1
ATOM 675 C C . GLY A 1 90 ? 8.024 4.059 9.563 1.00 92.25 90 GLY A C 1
ATOM 676 O O . GLY A 1 90 ? 8.240 5.263 9.697 1.00 92.25 90 GLY A O 1
ATOM 677 N N . MET A 1 91 ? 8.849 3.254 8.891 1.00 91.56 91 MET A N 1
ATOM 678 C CA . MET A 1 91 ? 10.064 3.760 8.247 1.00 91.56 91 MET A CA 1
ATOM 679 C C . MET A 1 91 ? 9.826 4.021 6.756 1.00 91.56 91 MET A C 1
ATOM 681 O O . MET A 1 91 ? 9.363 3.120 6.061 1.00 91.56 91 MET A O 1
ATOM 685 N N . PRO A 1 92 ? 10.171 5.211 6.234 1.00 92.75 92 PRO A N 1
ATOM 686 C CA . PRO A 1 92 ? 10.050 5.489 4.811 1.00 92.75 92 PRO A CA 1
ATOM 687 C C . PRO A 1 92 ? 10.991 4.603 3.989 1.00 92.75 92 PRO A C 1
ATOM 689 O O . PRO A 1 92 ? 12.122 4.312 4.388 1.00 92.75 92 PRO A O 1
ATOM 692 N N . ALA A 1 93 ? 10.542 4.231 2.796 1.00 89.81 93 ALA A N 1
ATOM 693 C CA . ALA A 1 93 ? 11.339 3.545 1.793 1.00 89.81 93 ALA A CA 1
ATOM 694 C C . ALA A 1 93 ? 11.376 4.384 0.514 1.00 89.81 93 ALA A C 1
ATOM 696 O O . ALA A 1 93 ? 10.340 4.724 -0.059 1.00 89.81 93 ALA A O 1
ATOM 697 N N . ASN A 1 94 ? 12.578 4.678 0.008 1.00 92.94 94 ASN A N 1
ATOM 698 C CA . ASN A 1 94 ? 12.743 5.441 -1.230 1.00 92.94 94 ASN A CA 1
ATOM 699 C C . ASN A 1 94 ? 12.504 4.573 -2.482 1.00 92.94 94 ASN A C 1
ATOM 701 O O . ASN A 1 94 ? 13.378 4.397 -3.332 1.00 92.94 94 ASN A O 1
ATOM 705 N N . VAL A 1 95 ? 11.296 4.012 -2.581 1.00 92.06 95 VAL A N 1
ATOM 706 C CA . VAL A 1 95 ? 10.812 3.240 -3.732 1.00 92.06 95 VAL A CA 1
ATOM 707 C C . VAL A 1 95 ? 10.903 4.038 -5.043 1.00 92.06 95 VAL A C 1
ATOM 709 O O . VAL A 1 95 ? 11.324 3.444 -6.039 1.00 92.06 95 VAL A O 1
ATOM 712 N N . PRO A 1 96 ? 10.605 5.359 -5.087 1.00 92.56 96 PRO A N 1
ATOM 713 C CA . PRO A 1 96 ? 10.793 6.155 -6.301 1.00 92.56 96 PRO A CA 1
ATOM 714 C C . PRO A 1 96 ? 12.219 6.116 -6.857 1.00 92.56 96 PRO A C 1
ATOM 716 O O . PRO A 1 96 ? 12.388 5.915 -8.060 1.00 92.56 96 PRO A O 1
ATOM 719 N N . ALA A 1 97 ? 13.244 6.250 -6.008 1.00 93.81 97 ALA A N 1
ATOM 720 C CA . ALA A 1 97 ? 14.635 6.179 -6.460 1.00 93.81 97 ALA A CA 1
ATOM 721 C C . ALA A 1 97 ? 14.962 4.806 -7.068 1.00 93.81 97 ALA A C 1
ATOM 723 O O . ALA A 1 97 ? 15.478 4.731 -8.181 1.00 93.81 97 ALA A O 1
ATOM 724 N N . VAL A 1 98 ? 14.560 3.720 -6.396 1.00 92.50 98 VAL A N 1
ATOM 725 C CA . VAL A 1 98 ? 14.763 2.347 -6.895 1.00 92.50 98 VAL A CA 1
ATOM 726 C C . VAL A 1 98 ? 14.081 2.134 -8.250 1.00 92.50 98 VAL A C 1
ATOM 728 O O . VAL A 1 98 ? 14.639 1.475 -9.131 1.00 92.50 98 VAL A O 1
ATOM 731 N N . TYR A 1 99 ? 12.879 2.684 -8.431 1.00 91.94 99 TYR A N 1
ATOM 732 C CA . TYR A 1 99 ? 12.151 2.609 -9.694 1.00 91.94 99 TYR A CA 1
ATOM 733 C C . TYR A 1 99 ? 12.895 3.325 -10.829 1.00 91.94 99 TYR A C 1
ATOM 735 O O . TYR A 1 99 ? 13.117 2.728 -11.886 1.00 91.94 99 TYR A O 1
ATOM 743 N N . VAL A 1 100 ? 13.332 4.569 -10.598 1.00 93.44 100 VAL A N 1
ATOM 744 C CA . VAL A 1 100 ? 14.096 5.355 -11.581 1.00 93.44 100 VAL A CA 1
ATOM 745 C C . VAL A 1 100 ? 15.404 4.652 -11.948 1.00 93.44 100 VAL A C 1
ATOM 747 O O . VAL A 1 100 ? 15.696 4.500 -13.136 1.00 93.44 100 VAL A O 1
ATOM 750 N N . ASP A 1 101 ? 16.150 4.149 -10.964 1.00 95.00 101 ASP A N 1
ATOM 751 C CA . ASP A 1 101 ? 17.412 3.438 -11.196 1.00 95.00 101 ASP A CA 1
ATOM 752 C C . ASP A 1 101 ? 17.216 2.199 -12.077 1.00 95.00 101 ASP A C 1
ATOM 754 O O . ASP A 1 101 ? 17.949 1.984 -13.051 1.00 95.00 101 ASP A O 1
ATOM 758 N N . LYS A 1 102 ? 16.186 1.393 -11.785 1.00 92.81 102 LYS A N 1
ATOM 759 C CA . LYS A 1 102 ? 15.852 0.218 -12.599 1.00 92.81 102 LYS A CA 1
ATOM 760 C C . LYS A 1 102 ? 15.423 0.611 -14.012 1.00 92.81 102 LYS A C 1
ATOM 762 O O . LYS A 1 102 ? 15.788 -0.089 -14.959 1.00 92.81 102 LYS A O 1
ATOM 767 N N . LEU A 1 103 ? 14.663 1.698 -14.164 1.00 92.62 103 LEU A N 1
ATOM 768 C CA . LEU A 1 103 ? 14.172 2.159 -15.463 1.00 92.62 103 LEU A CA 1
ATOM 769 C C . LEU A 1 103 ? 15.338 2.617 -16.346 1.00 92.62 103 LEU A C 1
ATOM 771 O O . LEU A 1 103 ? 15.452 2.193 -17.497 1.00 92.62 103 LEU A O 1
ATOM 775 N N . LEU A 1 104 ? 16.259 3.405 -15.784 1.00 94.94 104 LEU A N 1
ATOM 776 C CA . LEU A 1 104 ? 17.475 3.842 -16.472 1.00 94.94 104 LEU A CA 1
ATOM 777 C C . LEU A 1 104 ? 18.372 2.658 -16.854 1.00 94.94 104 LEU A C 1
ATOM 779 O O . LEU A 1 104 ? 18.915 2.627 -17.960 1.00 94.94 104 LEU A O 1
ATOM 783 N N . ALA A 1 105 ? 18.517 1.665 -15.973 1.00 93.81 105 ALA A N 1
ATOM 784 C CA . ALA A 1 105 ? 19.270 0.449 -16.278 1.00 93.81 105 ALA A CA 1
ATOM 785 C C . ALA A 1 105 ? 18.626 -0.368 -17.413 1.00 93.81 105 ALA A C 1
ATOM 787 O O . ALA A 1 105 ? 19.332 -0.894 -18.274 1.00 93.81 105 ALA A O 1
ATOM 788 N N . ALA A 1 106 ? 17.294 -0.466 -17.446 1.00 91.19 106 ALA A N 1
ATOM 789 C CA . ALA A 1 106 ? 16.574 -1.130 -18.530 1.00 91.19 106 ALA A CA 1
ATOM 790 C C . ALA A 1 106 ? 16.756 -0.396 -19.867 1.00 91.19 106 ALA A C 1
ATOM 792 O O . ALA A 1 106 ? 17.092 -1.039 -20.859 1.00 91.19 106 ALA A O 1
ATOM 793 N N . TYR A 1 107 ? 16.638 0.935 -19.871 1.00 93.25 107 TYR A N 1
ATOM 794 C CA . TYR A 1 107 ? 16.865 1.761 -21.059 1.00 93.25 107 TYR A CA 1
ATOM 795 C C . TYR A 1 107 ? 18.276 1.575 -21.636 1.00 93.25 107 TYR A C 1
ATOM 797 O O . TYR A 1 107 ? 18.427 1.327 -22.829 1.00 93.25 107 TYR A O 1
ATOM 805 N N . LYS A 1 108 ? 19.312 1.613 -20.785 1.00 94.19 108 LYS A N 1
ATOM 806 C CA . LYS A 1 108 ? 20.708 1.413 -21.217 1.00 94.19 108 LYS A CA 1
ATOM 807 C C . LYS A 1 108 ? 20.938 0.059 -21.895 1.00 94.19 108 LYS A C 1
ATOM 809 O O . LYS A 1 108 ? 21.704 0.009 -22.844 1.00 94.19 108 LYS A O 1
ATOM 814 N N . ARG A 1 109 ? 20.276 -1.008 -21.429 1.00 91.38 109 ARG A N 1
ATOM 815 C CA . ARG A 1 109 ? 20.362 -2.352 -22.033 1.00 91.38 109 ARG A CA 1
ATOM 816 C C . ARG A 1 109 ? 19.629 -2.467 -23.366 1.00 91.38 109 ARG A C 1
ATOM 818 O O . ARG A 1 109 ? 20.012 -3.283 -24.185 1.00 91.38 109 ARG A O 1
ATOM 825 N N . ALA A 1 110 ? 18.556 -1.704 -23.560 1.00 88.19 110 ALA A N 1
ATOM 826 C CA . ALA A 1 110 ? 17.819 -1.692 -24.822 1.00 88.19 110 ALA A CA 1
ATOM 827 C C . ALA A 1 110 ? 18.515 -0.839 -25.899 1.00 88.19 110 ALA A C 1
ATOM 829 O O . ALA A 1 110 ? 18.297 -1.053 -27.085 1.00 88.19 110 ALA A O 1
ATOM 830 N N . ALA A 1 111 ? 19.324 0.139 -25.480 1.00 82.19 111 ALA A N 1
ATOM 831 C CA . ALA A 1 111 ? 20.087 1.025 -26.358 1.00 82.19 111 ALA A CA 1
ATOM 832 C C . ALA A 1 111 ? 21.474 0.476 -26.763 1.00 82.19 111 ALA A C 1
ATOM 834 O O . ALA A 1 111 ? 22.161 1.118 -27.557 1.00 82.19 111 ALA A O 1
ATOM 835 N N . SER A 1 112 ? 21.892 -0.661 -26.196 1.00 69.06 112 SER A N 1
ATOM 836 C CA . SER A 1 112 ? 23.137 -1.387 -26.494 1.00 69.06 112 SER A CA 1
ATOM 837 C C . SER A 1 112 ? 22.866 -2.612 -27.352 1.00 69.06 112 SER A C 1
ATOM 839 O O . SER A 1 112 ? 23.643 -2.848 -28.299 1.00 69.06 112 SER A O 1
#

Sequence (112 aa):
MSDVELRCIPSDGTRVQVTGVANISSGGYALECLNKVPNEVKQMAVRVTEYFGLFICGVDIMAPDNFQGAKLIEINASPGLMPYYDPLVGMPANVPAVYVDKLLAAYKRAAS

Secondary structure (DSSP, 8-state):
--HHHHT--PPTT------SS--GGGT---B--TTTS-HHHHHHHHHHHHHTT-SS-EEEEE--TT-TT-EEEEEESS---HHHHS-SBS----HHHHHHHHHHHHHHHH--